Protein 5L19 (pdb70)

Sequence (150 aa):
GHPSPPPEKKELRKVAHLTGKSNSRSMPLEWEHELGLALLSGVKYKKGGLVINETGLYFVYSKVYFRGQSCNNLPLSHKVYMRNSKYPQDLVMMEGKMMSYCTTGQMWARSSYLGAVFNLTSADHLYVNVSELSLVNFEESQTFFGLYKL

Solvent-accessible surface area: 8357 Å² total; per-residue (Å²): 132,172,105,65,77,114,84,55,44,77,87,57,158,35,36,1,34,0,2,12,62,89,129,22,222,41,80,32,4,42,3,46,52,126,129,72,108,9,96,58,46,28,5,126,44,134,140,0,0,0,24,2,59,69,71,15,87,0,52,0,33,0,42,0,65,0,78,11,156,66,2,94,43,67,60,1,10,0,46,0,24,14,97,31,114,159,68,80,138,58,67,72,29,20,95,23,129,31,128,106,23,24,98,104,42,108,157,24,49,106,48,17,128,18,33,35,76,45,103,3,66,54,58,4,60,0,29,0,36,4,49,48,41,89,30,3,37,27,100,69,74,35,0,35,0,0,0,92,41,100

B-factor: mean 26.19, std 17.6, range [9.45, 107.74]

InterPro domains:
  IPR006052 Tumour necrosis factor domain [PF00229] (160-281)
  IPR006052 Tumour necrosis factor domain [PS50049] (145-281)
  IPR006052 Tumour necrosis factor domain [SM00207] (145-281)
  IPR006052 Tumour necrosis factor domain [cd00184] (146-279)
  IPR006053 Tumour necrosis factor [PR01234] (207-225)
  IPR006053 Tumour necrosis factor [PR01234] (239-262)
  IPR006053 Tumour necrosis factor [PR01234] (269-280)
  IPR008983 Tumour necrosis factor-like domain superfamily [G3DSA:2.60.120.40] (129-281)
  IPR008983 Tumour necrosis factor-like domain superfamily [SSF49842] (144-281)
  IPR021184 Tumour necrosis factor, conserved site [PS00251] (181-197)
  IPR028326 Tumor necrosis factor ligand superfamily member 6 [PR01681] (2-23)
  IPR028326 Tumor necrosis factor ligand superfamily member 6 [PR01681] (96-110)
  IPR028326 Tumor necrosis factor ligand superfamily member 6 [PR01681] (139-152)
  IPR028326 Tumor necrosis factor ligand superfamily member 6 [PR01681] (154-167)
  IPR028326 Tumor necrosis factor ligand superfamily member 6 [PR01681] (205-221)
  IPR028326 Tumor necrosis factor ligand superfamily member 6 [PR01681] (226-246)
  IPR028326 Tumor necrosis factor ligand superfamily member 6 [PR01681] (255-272)

Radius of gyration: 16.63 Å; Cα contacts (8 Å, |Δi|>4): 358; chains: 1; bounding box: 35×23×60 Å

Foldseek 3Di:
DDDDDVVRVVVFWAKWKWFFDLPDPDPVGATHADDDPTHGTQWDADPQKTFHAAWAKKKKKKKWKFWDAFDDFPKKKKWKWKDDPVPVVIDTDDMDIDGPHDPGGHTDMDMDMDIDMDGDHGGIIMTMGMDDSVRTDGDRVGTIIMMTHD

CATH classification: 2.60.120.40

Organism: Homo sapiens (NCBI:txid9606)

Secondary structure (DSSP, 8-state):
-PPPPHHHHHHS--EEEEEE-TT---SSPPEE-SSTT-EEESSEEETTEEE--S-EEEEEEEEEEEEESS-----EEEEEEEE-SS-TT-EEEEEEEE-S-S-TTS-EEEEEEEEEEEEE-TT-EEEEEES-GGGEE--TTTSEEEEEE-

GO terms:
  GO:0005125 cytokine activity (F, IDA)
  GO:0005576 extracellular region (C, IDA)
  GO:0043065 positive regulation of apoptotic process (P, IDA)
  GO:1903514 release of sequestered calcium ion into cytosol by endoplasmic reticulum (P, IDA)
  GO:0008625 extrinsic apoptotic signaling pathway via death domain receptors (P, IDA)
  GO:0005634 nucleus (C, IDA)
  GO:1905782 positive regulation of phosphatidylserine exposure on apoptotic cell surface (P, IDA)
  GO:0000122 negative regulation of transcription by RNA polymerase II (P, IDA)
  GO:0005102 signaling receptor binding (F, TAS)
  GO:0005886 plasma membrane (C, TAS)
  GO:0006915 apoptotic process (P, TAS)
  GO:0007165 signal transduction (P, TAS)
  GO:0007267 cell-cell signaling (P, TAS)
  GO:0005886 plasma membrane (C, IDA)
  GO:0005576 extracellular region (C, TAS)
  GO:0005515 protein binding (F, IPI)
  GO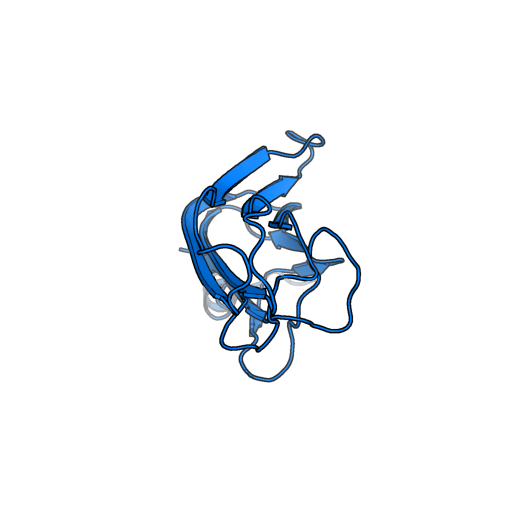:0016525 negative regulation of angiogenesis (P, IDA)
  GO:2000353 positive regulation of endothelial cell apoptotic process (P, IDA)
  GO:0097190 apoptotic signaling pathway (P, IDA)
  GO:0097527 necroptotic signaling pathway (P, IDA)

Nearest PDB structures (foldseek):
  5l19-assembly1_A  TM=1.007E+00  e=2.209E-28  Homo sapiens
  5l36-assembly1_A  TM=9.924E-01  e=7.325E-24  Homo sapiens
  4msv-assembly1_A  TM=9.914E-01  e=2.539E-23  Homo sapiens
  5mu8-assembly4_I  TM=9.026E-01  e=2.468E-11  Homo sapiens
  4mxv-assembly1_B  TM=8.791E-01  e=1.078E-11  Homo sapiens

Structure (mmCIF, N/CA/C/O backbone):
data_5L19
#
_entry.id   5L19
#
_cell.length_a   52.690
_cell.length_b   52.690
_cell.length_c   87.385
_cell.angle_alpha   90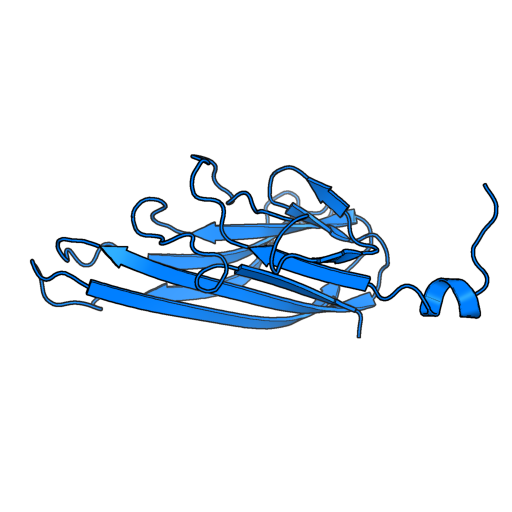.00
_cell.angle_beta   90.00
_cell.angle_gamma   120.00
#
_symmetry.space_group_name_H-M   'P 3 2 1'
#
loop_
_entity.id
_entity.type
_entity.pdbx_description
1 polymer 'Tumor necrosis factor ligand superfamily member 6'
2 non-polymer 'SULFATE ION'
3 non-polymer 'ZINC ION'
4 water water
#
loop_
_atom_site.group_PDB
_atom_site.id
_atom_site.type_symbol
_atom_site.label_atom_id
_atom_site.label_alt_id
_atom_site.label_comp_id
_atom_site.label_asym_id
_atom_site.label_entity_id
_atom_site.label_seq_id
_atom_site.pdbx_PDB_ins_code
_atom_site.Cartn_x
_atom_site.Cartn_y
_atom_site.Cartn_z
_atom_site.occupancy
_atom_site.B_iso_or_equiv
_atom_site.auth_seq_id
_atom_site.auth_comp_id
_atom_site.auth_asym_id
_atom_site.auth_atom_id
_atom_site.pdbx_PDB_model_num
ATOM 1 N N . GLY A 1 4 ? 1.909 5.101 -5.088 1.00 66.65 132 GLY A N 1
ATOM 2 C CA . GLY A 1 4 ? 2.634 5.197 -6.399 1.00 67.97 132 GLY A CA 1
ATOM 3 C C . GLY A 1 4 ? 2.802 6.629 -6.931 1.00 67.23 132 GLY A C 1
ATOM 4 O O . GLY A 1 4 ? 3.908 7.241 -6.842 1.00 62.64 132 GLY A O 1
ATOM 5 N N . HIS A 1 5 ? 1.711 7.180 -7.478 1.00 54.47 133 HIS A N 1
ATOM 6 C CA . HIS A 1 5 ? 1.830 8.437 -8.238 1.00 50.40 133 HIS A CA 1
ATOM 7 C C . HIS A 1 5 ? 2.031 9.670 -7.304 1.00 44.23 133 HIS A C 1
ATOM 8 O O . HIS A 1 5 ? 1.214 9.886 -6.405 1.00 43.03 133 HIS A O 1
ATOM 15 N N . PRO A 1 6 ? 3.122 10.465 -7.517 1.00 39.06 134 PRO A N 1
ATOM 16 C CA . PRO A 1 6 ? 3.277 11.734 -6.767 1.00 38.43 134 PRO A CA 1
ATOM 17 C C . PRO A 1 6 ? 2.104 12.734 -6.949 1.00 42.38 134 PRO A C 1
ATOM 18 O O . PRO A 1 6 ? 1.405 12.748 -8.003 1.00 42.97 134 PRO A O 1
ATOM 22 N N . SER A 1 7 ? 1.919 13.565 -5.919 1.00 47.73 135 SER A N 1
ATOM 23 C CA . SER A 1 7 ? 0.890 14.615 -5.893 1.00 52.87 135 SER A CA 1
ATOM 24 C C . SER A 1 7 ? 1.524 15.894 -6.465 1.00 56.03 135 SER A C 1
ATOM 25 O O . SER A 1 7 ? 2.607 16.333 -6.023 1.00 50.62 135 SER A O 1
ATOM 27 N N . PRO A 1 8 ? 0.873 16.481 -7.483 1.00 68.80 136 PRO A N 1
ATOM 28 C CA . PRO A 1 8 ? 1.321 17.759 -8.055 1.00 76.38 136 PRO A CA 1
ATOM 29 C C . PRO A 1 8 ? 1.252 18.803 -6.970 1.00 85.25 136 PRO A C 1
ATOM 30 O O . PRO A 1 8 ? 0.327 18.700 -6.162 1.00 91.94 136 PRO A O 1
ATOM 34 N N . PRO A 1 9 ? 2.191 19.788 -6.918 1.00 90.72 137 PRO A N 1
ATOM 35 C CA . PRO A 1 9 ? 2.096 20.775 -5.817 1.00 100.10 137 PRO A CA 1
ATOM 36 C C . PRO A 1 9 ? 0.771 21.534 -5.528 1.00 106.07 137 PRO A C 1
ATOM 37 O O . PRO A 1 9 ? 0.619 22.114 -4.394 1.00 99.12 137 PRO A O 1
ATOM 41 N N . PRO A 1 10 ? -0.124 21.642 -6.542 1.00 98.58 138 PRO A N 1
ATOM 42 C CA . PRO A 1 10 ? -1.489 22.105 -6.271 1.00 92.53 138 PRO A CA 1
ATOM 43 C C . PRO A 1 10 ? -2.259 21.162 -5.305 1.00 91.46 138 PRO A C 1
ATOM 44 O O . PRO A 1 10 ? -2.816 21.621 -4.294 1.00 87.43 138 PRO A O 1
ATOM 46 N N . GLU A 1 11 ? -2.265 19.863 -5.634 1.00 90.24 139 GLU A N 1
ATOM 47 C CA . GLU A 1 11 ? -2.914 18.806 -4.833 1.00 80.12 139 GLU A CA 1
ATOM 48 C C . GLU A 1 11 ? -2.160 18.460 -3.537 1.00 83.10 139 GLU A C 1
ATOM 49 O O . GLU A 1 11 ? -2.775 17.957 -2.568 1.00 73.03 139 GLU A O 1
ATOM 51 N N . LYS A 1 12 ? -0.839 18.685 -3.522 1.00 91.13 140 LYS A N 1
ATOM 52 C CA . LYS A 1 12 ? -0.035 18.534 -2.291 1.00 98.16 140 LYS A CA 1
ATOM 53 C C . LYS A 1 12 ? -0.473 19.603 -1.277 1.00 104.81 140 LYS A C 1
ATOM 54 O O . LYS A 1 12 ? -0.656 19.319 -0.075 1.00 105.86 140 LYS A O 1
ATOM 56 N N . LYS A 1 13 ? -0.646 20.825 -1.805 1.00 104.63 141 LYS A N 1
ATOM 57 C CA . LYS A 1 13 ? -1.008 22.027 -1.033 1.00 94.72 141 LYS A CA 1
ATOM 58 C C . LYS A 1 13 ? -2.510 22.210 -0.678 1.00 93.67 141 LYS A C 1
ATOM 59 O O . LYS A 1 13 ? -2.836 23.090 0.119 1.00 88.26 141 LYS A O 1
ATOM 61 N N . GLU A 1 14 ? -3.417 21.416 -1.257 1.00 95.25 142 GLU A N 1
ATOM 62 C CA . GLU A 1 14 ? -4.836 21.439 -0.841 1.00 93.04 142 GLU A CA 1
ATOM 63 C C . GLU A 1 14 ? -4.972 20.797 0.529 1.00 92.48 142 GLU A C 1
ATOM 64 O O . GLU A 1 14 ? -5.631 21.346 1.415 1.00 97.67 142 GLU A O 1
ATOM 66 N N . LEU A 1 15 ? -4.363 19.615 0.666 1.00 89.69 143 LEU A N 1
ATOM 67 C CA . LEU A 1 15 ? -4.258 18.895 1.946 1.00 87.71 143 LEU A CA 1
ATOM 68 C C . LEU A 1 15 ? -3.269 19.632 2.874 1.00 81.71 143 LEU A C 1
ATOM 69 O O . LEU A 1 15 ? -2.047 19.624 2.627 1.00 74.04 143 LEU A O 1
ATOM 71 N N . ARG A 1 16 ? -3.816 20.275 3.917 1.00 70.14 144 ARG A N 1
ATOM 72 C CA . ARG A 1 16 ? -3.042 21.069 4.874 1.00 56.35 144 ARG A CA 1
ATOM 73 C C . ARG A 1 16 ? -2.452 20.120 5.953 1.00 42.14 144 ARG A C 1
ATOM 74 O O . ARG A 1 16 ? -2.991 19.049 6.263 1.00 44.81 144 ARG A O 1
ATOM 82 N N . LYS A 1 17 ? -1.282 20.454 6.448 1.00 30.89 145 LYS A N 1
ATOM 83 C CA . LYS A 1 17 ? -0.552 19.572 7.390 1.00 28.48 145 LYS A CA 1
ATOM 84 C C . LYS A 1 17 ? -0.881 20.148 8.767 1.00 22.64 145 LYS A C 1
ATOM 85 O O . LYS A 1 17 ? -0.443 21.275 9.078 1.00 19.71 145 LYS A O 1
ATOM 91 N N . VAL A 1 18 ? -1.614 19.377 9.562 1.00 18.41 146 VAL A N 1
ATOM 92 C CA . VAL A 1 18 ? -2.204 19.837 10.811 1.00 17.09 146 VAL A CA 1
ATOM 93 C C . VAL A 1 18 ? -2.461 18.680 11.751 1.00 16.22 146 VAL A C 1
ATOM 94 O O . VAL A 1 18 ? -2.746 17.522 11.326 1.00 14.87 146 VAL A O 1
ATOM 98 N N . ALA A 1 19 ? -2.304 18.976 13.035 1.00 14.57 147 ALA A N 1
ATOM 99 C CA . ALA A 1 19 ? -2.637 18.064 14.112 1.00 15.48 147 ALA A CA 1
ATOM 100 C C . ALA A 1 19 ? -3.164 18.857 15.284 1.00 15.82 147 ALA A C 1
ATOM 101 O O . ALA A 1 19 ? -2.687 19.972 15.607 1.00 16.04 147 ALA A O 1
ATOM 103 N N . HIS A 1 20 ? -4.227 18.313 15.859 1.00 16.07 148 HIS A N 1
ATOM 104 C CA . HIS A 1 20 ? -4.794 18.769 17.123 1.00 15.43 148 HIS A CA 1
ATOM 105 C C . HIS A 1 20 ? -5.273 17.494 17.914 1.00 17.06 148 HIS A C 1
ATOM 106 O O . HIS A 1 20 ? -6.282 16.867 17.556 1.00 17.08 148 HIS A O 1
ATOM 113 N N . LEU A 1 21 ? -4.510 17.134 18.954 1.00 16.14 149 LEU A N 1
ATOM 114 C CA . LEU A 1 21 ? -4.669 15.902 19.666 1.00 16.31 149 LEU A CA 1
ATOM 115 C C . LEU A 1 21 ? -5.192 16.312 20.990 1.00 14.87 149 LEU A C 1
ATOM 116 O O . LEU A 1 21 ? -4.792 17.325 21.486 1.00 13.57 149 LEU A O 1
ATOM 121 N N . THR A 1 22 ? -6.132 15.531 21.517 1.00 15.98 150 THR A N 1
ATOM 122 C CA . THR A 1 22 ? -6.891 15.897 22.745 1.00 17.37 150 THR A CA 1
ATOM 123 C C . THR A 1 22 ? -6.757 14.838 23.784 1.00 17.17 150 THR A C 1
ATOM 124 O O . THR A 1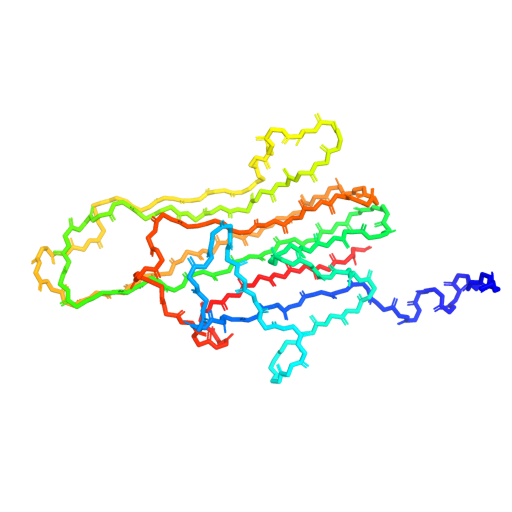 22 ? -6.451 13.672 23.480 1.00 14.65 150 THR A O 1
ATOM 128 N N . GLY A 1 23 ? -6.961 15.272 25.003 1.00 17.35 151 GLY A N 1
ATOM 129 C CA . GLY A 1 23 ? -6.598 14.511 26.144 1.00 21.18 151 GLY A CA 1
ATOM 130 C C . GLY A 1 23 ? -7.279 13.144 26.150 1.00 25.12 151 GLY A C 1
ATOM 131 O O . GLY A 1 23 ? -8.448 13.029 25.840 1.00 23.20 151 GLY A O 1
ATOM 132 N N . LYS A 1 24 ? -6.533 12.144 26.587 1.00 28.67 152 LYS A N 1
ATOM 133 C CA . LYS A 1 24 ? -6.941 10.757 26.638 1.00 32.61 152 LYS A CA 1
ATOM 134 C C . LYS A 1 24 ? -6.713 10.233 28.060 1.00 33.67 152 LYS A C 1
ATOM 135 O O . LYS A 1 24 ? -5.583 9.963 28.463 1.00 30.74 152 LYS A O 1
ATOM 141 N N . SER A 1 25 ? -7.811 10.047 28.771 1.00 33.56 153 SE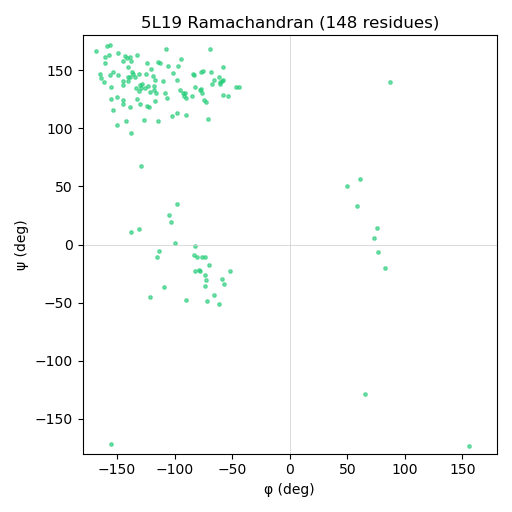R A N 1
ATOM 142 C CA . SER A 1 25 ? -7.788 9.731 30.209 1.00 43.41 153 SER A CA 1
ATOM 143 C C . SER A 1 25 ? -7.483 8.302 30.522 1.00 44.83 153 SER A C 1
ATOM 144 O O . SER A 1 25 ? -7.077 8.015 31.627 1.00 53.40 153 SER A O 1
ATOM 147 N N . ASN A 1 26 ? -7.705 7.406 29.571 1.00 49.28 154 ASN A N 1
ATOM 148 C CA . ASN A 1 26 ? -7.622 5.952 29.845 1.00 52.53 154 ASN A CA 1
ATOM 149 C C . ASN A 1 26 ? -6.256 5.362 29.432 1.00 52.26 154 ASN A C 1
ATOM 150 O O . ASN A 1 26 ? -6.180 4.212 28.962 1.00 49.04 154 ASN A O 1
ATOM 155 N N . SER A 1 27 ? -5.201 6.170 29.607 1.00 47.64 155 SER A N 1
ATOM 156 C CA . SER A 1 27 ? -3.829 5.766 29.353 1.00 48.48 155 SER A CA 1
ATOM 157 C C . SER A 1 27 ? -2.920 6.104 30.542 1.00 48.04 155 SER A C 1
ATOM 158 O O . SER A 1 27 ? -2.978 7.204 31.115 1.00 48.76 155 SER A O 1
ATOM 161 N N . ARG A 1 28 ? -2.061 5.140 30.843 1.00 45.43 156 ARG A N 1
ATOM 162 C CA . ARG A 1 28 ? -1.107 5.179 31.925 1.00 48.85 156 ARG A CA 1
ATOM 163 C C . ARG A 1 28 ? 0.287 5.552 31.398 1.00 40.83 156 ARG A C 1
ATOM 164 O O . ARG A 1 28 ? 1.259 5.594 32.150 1.00 38.19 156 ARG A O 1
ATOM 172 N N . SER A 1 29 ? 0.358 5.797 30.097 1.00 35.71 157 SER A N 1
ATOM 173 C CA . SER A 1 29 ? 1.600 6.019 29.386 1.00 35.35 157 SER A CA 1
ATOM 174 C C . SER A 1 29 ? 2.279 7.389 29.577 1.00 30.16 157 SER A C 1
ATOM 175 O O . SER A 1 29 ? 1.628 8.402 29.759 1.00 26.41 157 SER A O 1
ATOM 178 N N . MET A 1 30 ? 3.602 7.359 29.486 1.00 24.62 158 MET A N 1
ATOM 179 C CA . MET A 1 30 ? 4.445 8.500 29.439 1.00 24.12 158 MET A CA 1
ATOM 180 C C . MET A 1 30 ? 5.520 8.183 28.381 1.00 23.84 158 MET A C 1
ATOM 181 O O . MET A 1 30 ? 6.218 7.217 28.573 1.00 23.03 158 MET A O 1
ATOM 186 N N . PRO A 1 31 ? 5.639 8.935 27.269 1.00 20.62 159 PRO A N 1
ATOM 187 C CA . PRO A 1 31 ? 4.854 10.120 27.138 1.00 21.80 159 PRO A CA 1
ATOM 188 C C . PRO A 1 31 ? 3.371 9.856 26.965 1.00 24.51 159 PRO A C 1
ATOM 189 O O . PRO A 1 31 ? 2.904 8.701 26.759 1.00 24.05 159 PRO A O 1
ATOM 193 N N . LEU A 1 32 ? 2.635 10.954 27.097 1.00 21.10 160 LEU A N 1
ATOM 194 C CA . LEU A 1 32 ? 1.199 10.924 26.989 1.00 21.18 160 LEU A CA 1
ATOM 195 C C . LEU A 1 32 ? 0.722 10.374 25.620 1.00 22.78 160 LEU A C 1
ATOM 196 O O . LEU A 1 32 ? 1.300 10.680 24.544 1.00 18.90 160 LEU A O 1
ATOM 201 N N . GLU A 1 33 ? -0.348 9.585 25.682 1.00 22.41 161 GLU A N 1
ATOM 202 C CA . GLU A 1 33 ? -1.126 9.256 24.509 1.00 25.47 161 GLU A CA 1
ATOM 203 C C . GLU A 1 33 ? -2.333 10.207 24.329 1.00 22.30 161 GLU A C 1
ATOM 204 O O . GLU A 1 33 ? -2.787 10.819 25.265 1.00 20.71 161 GLU A O 1
ATOM 210 N N . TRP A 1 34 ? -2.841 10.262 23.107 1.00 18.57 162 TRP A N 1
ATOM 211 C CA . TRP A 1 34 ? -3.775 11.270 22.670 1.00 17.19 162 TRP A CA 1
ATOM 212 C C . TRP A 1 34 ? -4.849 10.677 21.782 1.00 17.16 162 TRP A C 1
ATOM 213 O O . TRP A 1 34 ? -4.602 9.694 21.081 1.00 16.20 162 TRP A O 1
ATOM 224 N N . GLU A 1 35 ? -6.012 11.338 21.807 1.00 16.86 163 GLU A N 1
ATOM 225 C CA . GLU A 1 35 ? -7.077 11.171 20.855 1.00 17.91 163 GLU A CA 1
ATOM 226 C C . GLU A 1 35 ? -6.731 11.912 19.605 1.00 17.68 163 GLU A C 1
ATOM 227 O O . GLU A 1 35 ? -6.414 13.085 19.645 1.00 16.51 163 GLU A O 1
ATOM 233 N N . HIS A 1 36 ? -6.900 11.270 18.476 1.00 18.23 164 HIS A N 1
ATOM 234 C CA . HIS A 1 36 ? -6.541 11.892 17.209 1.00 19.68 164 HIS A CA 1
ATOM 235 C C . HIS A 1 36 ? -7.512 11.679 16.084 1.00 20.13 164 HIS A C 1
ATOM 236 O O . HIS A 1 36 ? -7.186 12.026 14.941 1.00 21.81 164 HIS A O 1
ATOM 243 N N . GLU A 1 37 ? -8.705 11.150 16.379 1.00 19.44 165 GLU A N 1
ATOM 244 C CA . GLU A 1 37 ? -9.712 10.960 15.351 1.00 20.58 165 GLU A CA 1
ATOM 245 C C . GLU A 1 37 ? -11.028 11.671 15.594 1.00 19.92 165 GLU A C 1
ATOM 246 O O . GLU A 1 37 ? -11.598 12.133 14.654 1.00 23.77 165 GLU A O 1
ATOM 252 N N . LEU A 1 38 ? -11.570 11.621 16.787 1.00 17.50 166 LEU A N 1
ATOM 253 C CA . LEU A 1 38 ? -12.967 12.042 17.018 1.00 17.96 166 LEU A CA 1
ATOM 254 C C . LEU A 1 38 ? -13.067 13.364 17.768 1.00 18.78 166 LEU A C 1
ATOM 255 O O . LEU A 1 38 ? -12.092 13.843 18.303 1.00 17.68 166 LEU A O 1
ATOM 260 N N . GLY A 1 39 ? -14.271 13.938 17.810 1.00 17.68 167 GLY A N 1
ATOM 261 C CA . GLY A 1 39 ? -14.523 1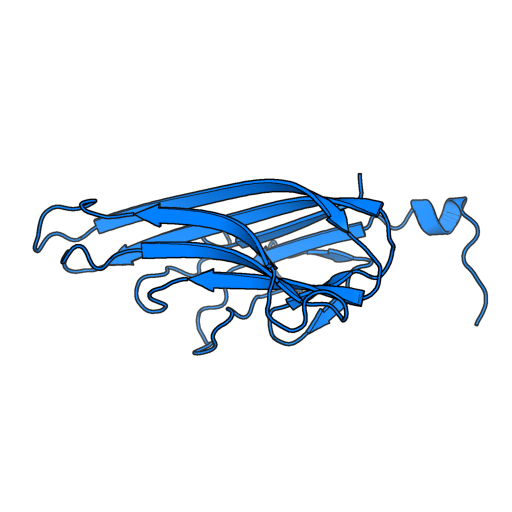5.173 18.551 1.00 17.35 167 GLY A CA 1
ATOM 262 C C . GLY A 1 39 ? -13.779 16.338 17.956 1.00 16.66 167 GLY A C 1
ATOM 263 O O . GLY A 1 39 ? -13.769 16.573 16.749 1.00 18.57 167 GLY A O 1
ATOM 264 N N . LEU A 1 40 ? -13.073 17.031 18.803 1.00 16.40 168 LEU A N 1
ATOM 265 C CA . LEU A 1 40 ? -12.293 18.201 18.349 1.00 16.60 168 LEU A CA 1
ATOM 266 C C . LEU A 1 40 ? -10.935 17.871 17.745 1.00 16.12 168 LEU A C 1
ATOM 267 O O . LEU A 1 40 ? -10.237 18.776 17.320 1.00 16.00 16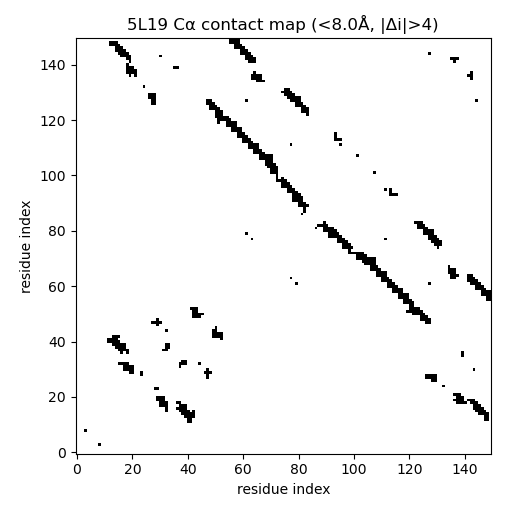8 LEU A O 1
ATOM 272 N N . ALA A 1 41 ? -10.546 16.591 17.703 1.00 15.40 169 ALA A N 1
ATOM 273 C CA . ALA A 1 41 ? -9.245 16.226 17.225 1.00 17.38 169 ALA A CA 1
ATOM 274 C C . ALA A 1 41 ? -9.158 16.276 15.713 1.00 17.49 169 ALA A C 1
ATOM 275 O O . ALA A 1 41 ? -10.153 16.073 15.040 1.00 17.98 169 ALA A O 1
ATOM 277 N N . LEU A 1 42 ? -7.971 16.594 15.220 1.00 17.56 170 LEU A N 1
ATOM 278 C CA . LEU A 1 42 ? -7.640 16.598 13.792 1.00 18.29 170 LEU A CA 1
ATOM 279 C C . LEU A 1 42 ? -6.290 15.944 13.565 1.00 17.95 170 LEU A C 1
ATOM 280 O O . LEU A 1 42 ? -5.377 16.084 14.396 1.00 15.75 170 LEU A O 1
ATOM 285 N N . LEU A 1 43 ? -6.146 15.268 12.412 1.00 17.54 171 LEU A N 1
ATOM 286 C CA . LEU A 1 43 ? -4.863 14.785 11.981 1.00 17.80 171 LEU A CA 1
ATOM 287 C C . LEU A 1 43 ? -4.878 14.681 10.482 1.00 19.33 171 LEU A C 1
ATOM 288 O O . LEU A 1 43 ? -5.648 13.919 9.902 1.00 19.14 171 LEU A O 1
ATOM 293 N N . SER A 1 44 ? -4.046 15.467 9.834 1.00 20.31 172 SER A N 1
ATOM 294 C CA . SER A 1 44 ? -3.915 15.395 8.401 1.00 19.80 172 SER A CA 1
ATOM 295 C C . SER A 1 44 ? -2.468 15.668 7.986 1.00 19.60 172 SER A C 1
ATOM 296 O O . SER A 1 44 ? -1.909 16.703 8.303 1.00 19.63 172 SER A O 1
ATOM 299 N N . GLY A 1 45 ? -1.875 14.742 7.247 1.00 18.59 173 GLY A N 1
ATOM 300 C CA . GLY A 1 45 ? -0.555 14.944 6.630 1.00 20.75 173 GLY A CA 1
ATOM 301 C C . GLY A 1 45 ? 0.568 14.840 7.656 1.00 19.91 173 GLY A C 1
ATOM 302 O O . GLY A 1 45 ? 1.677 15.280 7.412 1.00 23.02 173 GLY A O 1
ATOM 303 N N . VAL A 1 46 ? 0.250 14.311 8.825 1.00 18.91 174 VAL A N 1
ATOM 304 C CA . VAL A 1 46 ? 1.209 14.069 9.895 1.00 19.38 174 VAL A CA 1
ATOM 305 C C . VAL A 1 46 ? 0.774 12.720 10.465 1.00 19.13 174 VAL A C 1
ATOM 306 O O . VAL A 1 46 ? -0.419 12.467 10.506 1.00 18.80 174 VAL A O 1
ATOM 310 N N . LYS A 1 47 ? 1.715 11.889 10.880 1.00 19.81 175 LYS A N 1
ATOM 311 C CA . LYS A 1 47 ? 1.408 10.565 11.395 1.00 22.87 175 LYS A CA 1
ATOM 312 C C . LYS A 1 47 ? 1.381 10.629 12.902 1.00 19.49 175 LYS A C 1
ATOM 313 O O . LYS A 1 47 ? 1.983 11.498 13.501 1.00 19.05 175 LYS A O 1
ATOM 319 N N . TYR A 1 48 ? 0.635 9.752 13.513 1.00 18.96 176 TYR A N 1
ATOM 320 C CA . TYR A 1 48 ? 0.525 9.625 14.986 1.00 19.97 176 TYR A CA 1
ATOM 321 C C . TYR A 1 48 ? 0.946 8.186 15.358 1.00 23.51 176 TYR A C 1
ATOM 322 O O . TYR A 1 48 ? 0.480 7.230 14.726 1.00 23.40 176 TYR A O 1
ATOM 331 N N . LYS A 1 49 ? 1.819 8.021 16.345 1.00 22.25 177 LYS A N 1
ATOM 332 C CA . LYS A 1 49 ? 2.162 6.686 16.777 1.00 23.02 177 LYS A CA 1
ATOM 333 C C . LYS A 1 49 ? 2.618 6.767 18.184 1.00 20.90 177 LYS A C 1
ATOM 334 O O . LYS A 1 49 ? 3.493 7.536 18.479 1.00 17.11 177 LYS A O 1
ATOM 340 N N . LYS A 1 50 ? 1.989 5.986 19.066 1.00 23.53 178 LYS A N 1
ATOM 341 C CA . LYS A 1 50 ? 2.391 5.837 20.455 1.00 25.83 178 LYS A CA 1
ATOM 342 C C . LYS A 1 50 ? 2.630 7.134 21.203 1.00 22.97 178 LYS A C 1
ATOM 343 O O . LYS A 1 50 ? 3.644 7.316 21.835 1.00 25.66 178 LYS A O 1
ATOM 349 N N . GLY A 1 51 ? 1.663 8.022 21.108 1.00 22.61 179 GLY A N 1
ATOM 350 C CA . GLY A 1 51 ? 1.748 9.389 21.608 1.00 20.48 179 GLY A CA 1
ATOM 351 C C . GLY A 1 51 ? 2.538 10.428 20.831 1.00 19.81 179 GLY A C 1
ATOM 352 O O . GLY A 1 51 ? 2.484 11.634 21.141 1.00 21.55 179 GLY A O 1
ATOM 353 N N . GLY A 1 52 ? 3.237 10.033 19.789 1.00 17.19 180 GLY A N 1
ATOM 354 C CA . GLY A 1 52 ? 4.083 10.947 19.085 1.00 16.36 180 GLY A CA 1
ATOM 355 C C . GLY A 1 52 ? 3.462 11.431 17.814 1.00 18.45 180 GLY A C 1
ATOM 356 O O . GLY A 1 52 ? 2.721 10.670 17.155 1.00 18.88 180 GLY A O 1
ATOM 357 N N . LEU A 1 53 ? 3.765 12.688 17.435 1.00 16.44 181 LEU A N 1
ATOM 358 C CA . LEU A 1 53 ? 3.416 13.179 16.126 1.00 15.33 181 LEU A CA 1
ATOM 359 C C . LEU A 1 53 ? 4.632 12.970 15.294 1.00 15.49 181 LEU A C 1
ATOM 360 O O . LEU A 1 53 ? 5.746 13.352 15.687 1.00 16.41 181 LEU A O 1
ATOM 365 N N . VAL A 1 54 ? 4.463 12.425 14.105 1.00 15.92 182 VAL A N 1
ATOM 366 C CA . VAL A 1 54 ? 5.623 12.046 13.354 1.00 16.47 182 VAL A CA 1
ATOM 367 C C . VAL A 1 54 ? 5.543 12.792 12.053 1.00 15.99 182 VAL A C 1
ATOM 368 O O . VAL A 1 54 ? 4.599 12.616 11.293 1.00 15.28 182 VAL A O 1
ATOM 372 N N . ILE A 1 55 ? 6.539 13.641 11.821 1.00 17.19 183 ILE A N 1
ATOM 373 C CA . ILE A 1 55 ? 6.536 14.627 10.763 1.00 17.08 183 ILE A CA 1
ATOM 374 C C . ILE A 1 55 ? 6.838 13.899 9.485 1.00 20.37 183 ILE A C 1
ATOM 375 O O . ILE A 1 55 ? 7.778 13.102 9.447 1.00 17.89 183 ILE A O 1
ATOM 380 N N . ASN A 1 56 ? 6.078 14.164 8.431 1.00 23.55 184 ASN A N 1
ATOM 381 C CA . ASN A 1 56 ? 6.490 13.628 7.145 1.00 30.36 184 ASN A CA 1
ATOM 382 C C . ASN A 1 56 ? 6.910 14.625 6.087 1.00 27.39 184 ASN A C 1
ATOM 383 O O . ASN A 1 56 ? 7.447 14.183 5.121 1.00 28.71 184 ASN A O 1
ATOM 388 N N . GLU A 1 57 ? 6.793 15.928 6.302 1.00 23.96 185 GLU A N 1
ATOM 389 C CA . GLU A 1 57 ? 7.293 16.898 5.343 1.00 24.24 185 GLU A CA 1
ATOM 390 C C . GLU A 1 57 ? 8.128 17.888 6.074 1.00 22.38 185 GLU A C 1
ATOM 391 O O . GLU A 1 57 ? 7.634 18.529 7.017 1.00 23.17 185 GLU A O 1
ATOM 397 N N . THR A 1 58 ? 9.380 17.994 5.679 1.00 19.67 186 THR A N 1
ATOM 398 C CA . THR A 1 58 ? 10.288 18.923 6.260 1.00 20.84 186 THR A CA 1
ATOM 399 C C . THR A 1 58 ? 9.798 20.347 6.077 1.00 21.87 186 THR A C 1
ATOM 400 O O . THR A 1 58 ? 9.248 20.688 5.028 1.00 24.09 186 THR A O 1
ATOM 404 N N . GLY A 1 59 ? 9.954 21.183 7.102 1.00 21.15 187 GLY A N 1
ATOM 405 C CA . GLY A 1 59 ? 9.580 22.623 6.999 1.00 18.32 187 GLY A CA 1
ATOM 406 C C . GLY A 1 59 ? 9.264 23.246 8.349 1.00 16.98 187 GLY A C 1
ATOM 407 O O . GLY A 1 59 ? 9.464 22.635 9.375 1.00 14.90 187 GLY A O 1
ATOM 408 N N . LEU A 1 60 ? 8.791 24.467 8.300 1.00 14.92 188 LEU A N 1
ATOM 409 C CA . LEU A 1 60 ? 8.447 25.192 9.451 1.00 16.66 188 LEU A CA 1
ATOM 410 C C . LEU A 1 60 ? 7.058 24.809 9.914 1.00 15.68 188 LEU A C 1
ATOM 411 O O . LEU A 1 60 ? 6.164 24.694 9.080 1.00 17.25 188 LEU A O 1
ATOM 416 N N . TYR A 1 61 ? 6.921 24.611 11.221 1.00 13.09 189 TYR A N 1
ATOM 417 C CA . TYR A 1 61 ? 5.678 24.291 11.890 1.00 13.77 189 TYR A CA 1
ATOM 418 C C . TYR A 1 61 ? 5.556 25.052 13.201 1.00 14.39 189 TYR A C 1
ATOM 419 O O . TYR A 1 61 ? 6.530 25.208 13.938 1.00 15.76 189 TYR A O 1
ATOM 428 N N . PHE A 1 62 ? 4.332 25.449 13.520 1.00 12.93 190 PHE A N 1
ATOM 429 C CA . PHE A 1 62 ? 3.980 25.934 14.844 1.00 13.02 190 PHE A CA 1
ATOM 430 C C . PHE A 1 62 ? 3.482 24.769 15.688 1.00 12.83 190 PHE A C 1
ATOM 431 O O . PHE A 1 62 ? 2.644 24.035 15.265 1.00 11.43 190 PHE A O 1
ATOM 439 N N . VAL A 1 63 ? 4.064 24.599 16.875 1.00 12.13 191 VAL A N 1
ATOM 440 C CA . VAL A 1 63 ? 3.788 23.493 17.720 1.00 13.05 191 VAL A CA 1
ATOM 441 C C . VAL A 1 63 ? 3.310 24.026 19.044 1.00 12.20 191 VAL A C 1
ATOM 442 O O . VAL A 1 63 ? 3.906 24.919 19.594 1.00 10.92 191 VAL A O 1
ATOM 446 N N . TYR A 1 64 ? 2.266 23.417 19.564 1.00 11.34 192 TYR A N 1
ATOM 447 C CA . TYR A 1 64 ? 1.703 23.838 20.805 1.00 12.08 192 TYR A CA 1
ATOM 448 C C . TYR A 1 64 ? 1.159 22.684 21.638 1.00 12.22 192 TYR A C 1
ATOM 449 O O . TYR A 1 64 ? 0.860 21.600 21.117 1.00 11.57 192 TYR A O 1
ATOM 458 N N . SER A 1 65 ? 1.060 22.959 22.941 1.00 12.01 193 SER A N 1
ATOM 459 C CA . SER A 1 65 ? 0.481 22.039 23.896 1.00 12.19 193 SER A CA 1
ATOM 460 C C . SER A 1 65 ? -0.029 22.816 25.096 1.00 11.55 193 SER A C 1
ATOM 461 O O . SER A 1 65 ? 0.628 23.769 25.548 1.00 9.45 193 SER A O 1
ATOM 464 N N . LYS A 1 66 ? -1.237 22.464 25.550 1.00 11.90 194 LYS A N 1
ATOM 465 C CA . LYS A 1 66 ? -1.766 22.884 26.841 1.00 11.90 194 LYS A CA 1
ATOM 466 C C . LYS A 1 66 ? -2.014 21.720 27.763 1.00 12.57 194 LYS A C 1
ATOM 467 O O . LYS A 1 66 ? -2.528 20.703 27.308 1.00 12.20 194 LYS A O 1
ATOM 473 N N . VAL A 1 67 ? -1.725 21.884 29.071 1.00 13.25 195 VAL A N 1
ATOM 474 C CA . VAL A 1 67 ? -1.996 20.822 30.061 1.00 14.39 195 VAL A CA 1
ATOM 475 C C . VAL A 1 67 ? -2.729 21.480 31.193 1.00 13.92 195 VAL A C 1
ATOM 476 O O . VAL A 1 67 ? -2.330 22.554 31.609 1.00 15.04 195 VAL A O 1
ATOM 480 N N . TYR A 1 68 ? -3.827 20.866 31.616 1.00 13.65 196 TYR A N 1
ATOM 481 C CA . TYR A 1 68 ? -4.662 21.324 32.727 1.00 15.27 196 TYR A CA 1
ATOM 482 C C . TYR A 1 68 ? -4.301 20.412 33.917 1.00 16.16 196 TYR A C 1
ATOM 483 O O . TYR A 1 68 ? -4.647 19.233 33.918 1.00 18.24 196 TYR A O 1
ATOM 492 N N . PHE A 1 69 ? -3.646 20.958 34.905 1.00 15.76 197 PHE A N 1
ATOM 493 C CA . PHE A 1 69 ? -3.290 20.249 36.104 1.00 15.86 197 PHE A CA 1
ATOM 494 C C . PHE A 1 69 ? -4.325 20.580 37.146 1.00 16.04 197 PHE A C 1
ATOM 495 O O . PHE A 1 69 ? -4.821 21.711 37.211 1.00 14.67 197 PHE A O 1
ATOM 503 N N . ARG A 1 70 ? -4.685 19.585 37.949 1.00 18.49 198 ARG A N 1
ATOM 504 C CA . ARG A 1 70 ? -5.587 19.803 39.077 1.00 18.00 198 ARG A CA 1
ATOM 505 C C . ARG A 1 70 ? -5.424 18.652 40.062 1.00 18.73 198 ARG A C 1
ATOM 506 O O . ARG A 1 70 ? -5.065 17.509 39.686 1.00 18.48 198 ARG A O 1
ATOM 514 N N . GLY A 1 71 ? -5.775 18.938 41.313 1.00 19.90 199 GLY A N 1
ATOM 515 C CA . GLY A 1 71 ? -5.768 17.901 42.339 1.00 21.26 199 GLY A CA 1
ATOM 516 C C . GLY A 1 71 ? -6.697 18.219 43.527 1.00 22.64 199 GLY A C 1
ATOM 517 O O . GLY A 1 71 ? -7.123 19.366 43.703 1.00 21.28 199 GLY A O 1
ATOM 518 N N . GLN A 1 72 ? -7.000 17.190 44.302 1.00 20.93 200 GLN A N 1
ATOM 519 C CA . GLN A 1 72 ? -7.937 17.288 45.444 1.00 24.31 200 GLN A CA 1
ATOM 520 C C . GLN A 1 72 ? -7.292 17.823 46.705 1.00 23.34 200 GLN A C 1
ATOM 521 O O . GLN A 1 72 ? -8.000 18.330 47.540 1.00 25.65 200 GLN A O 1
ATOM 527 N N . SER A 1 73 ? -5.973 17.712 46.853 1.00 21.91 201 SER A N 1
ATOM 528 C CA . SER A 1 73 ? -5.309 18.238 48.005 1.00 24.85 201 SER A CA 1
ATOM 529 C C . SER A 1 73 ? -3.898 18.681 47.736 1.00 24.12 201 SER A C 1
ATOM 530 O O . SER A 1 73 ? -2.986 17.873 47.678 1.00 26.55 201 SER A O 1
ATOM 533 N N . CYS A 1 74 ? -3.713 19.989 47.619 1.00 22.66 202 CYS A N 1
ATOM 534 C CA . CYS A 1 74 ? -2.439 20.544 47.247 1.00 22.03 202 CYS A CA 1
ATOM 535 C C . CYS A 1 74 ? -1.321 20.083 48.105 1.00 23.93 202 CYS A C 1
ATOM 536 O O . CYS A 1 74 ? -1.399 20.158 49.329 1.00 25.28 202 CYS A O 1
ATOM 539 N N . ASN A 1 75 ? -0.264 19.588 47.484 1.00 27.73 203 ASN A N 1
ATOM 540 C CA . ASN A 1 75 ? 1.037 19.408 48.159 1.00 26.26 203 ASN A CA 1
ATOM 541 C C . ASN A 1 75 ? 2.233 19.955 47.422 1.00 25.13 203 ASN A C 1
ATOM 542 O O . ASN A 1 75 ? 3.404 19.596 47.712 1.00 22.23 203 ASN A O 1
ATOM 547 N N . ASN A 1 76 ? 1.959 20.763 46.405 1.00 22.55 204 ASN A N 1
ATOM 548 C CA . ASN A 1 76 ? 3.008 21.449 45.700 1.00 24.18 204 ASN A CA 1
ATOM 549 C C . ASN A 1 76 ? 4.024 20.512 45.111 1.00 22.73 204 ASN A C 1
ATOM 550 O O . ASN A 1 76 ? 5.195 20.818 45.006 1.00 23.76 204 ASN A O 1
ATOM 555 N N . LEU A 1 77 ? 3.558 19.350 44.711 1.00 23.41 205 LEU A N 1
ATOM 556 C CA . LEU A 1 77 ? 4.356 18.448 43.905 1.00 26.29 205 LEU A CA 1
ATOM 557 C C . LEU A 1 77 ? 4.759 19.223 42.597 1.00 23.85 205 LEU A C 1
ATOM 558 O O . LEU A 1 77 ? 3.899 19.814 41.985 1.00 21.32 205 LEU A O 1
ATOM 563 N N . PRO A 1 78 ? 6.046 19.255 42.227 1.00 23.59 206 PRO A N 1
ATOM 564 C CA . PRO A 1 78 ? 6.427 20.129 41.110 1.00 23.47 206 PRO A CA 1
ATOM 565 C C . PRO A 1 78 ? 5.839 19.619 39.829 1.00 24.02 206 PRO A C 1
ATOM 566 O O . PRO A 1 78 ? 5.816 18.439 39.639 1.00 23.09 206 PRO A O 1
ATOM 570 N N . LEU A 1 79 ? 5.326 20.521 39.001 1.00 22.34 207 LEU A N 1
ATOM 571 C CA . LEU A 1 79 ? 4.574 20.171 37.800 1.00 22.12 207 LEU A CA 1
ATOM 572 C C . LEU A 1 79 ? 5.341 20.623 36.583 1.00 22.87 207 LEU A C 1
ATOM 573 O O . LEU A 1 79 ? 5.370 21.811 36.306 1.00 23.41 207 LEU A O 1
ATOM 578 N N . SER A 1 80 ? 5.943 19.698 35.850 1.00 20.60 208 SER A N 1
ATOM 579 C CA . SER A 1 80 ? 6.590 20.045 34.609 1.00 22.05 208 SER A CA 1
ATOM 580 C C . SER A 1 80 ? 5.798 19.597 33.409 1.00 18.83 208 SER A C 1
ATOM 581 O O . SER A 1 80 ? 5.010 18.653 33.455 1.00 17.79 208 SER A O 1
ATOM 584 N N . HIS A 1 81 ? 6.006 20.316 32.328 1.00 16.00 209 HIS A N 1
ATOM 585 C CA . HIS A 1 81 ? 5.254 20.055 31.113 1.00 15.62 209 HIS A CA 1
ATOM 586 C C . HIS A 1 81 ? 6.258 20.332 30.008 1.00 14.85 209 HIS A C 1
ATOM 587 O O . HIS A 1 81 ? 6.851 21.452 29.948 1.00 13.82 209 HIS A O 1
ATOM 594 N N . LYS A 1 82 ? 6.515 19.331 29.185 1.00 14.66 210 LYS A N 1
ATOM 595 C CA . LYS A 1 82 ? 7.407 19.544 28.065 1.00 16.20 210 LYS A CA 1
ATOM 596 C C . LYS A 1 82 ? 6.999 18.968 26.750 1.00 15.69 210 LYS A C 1
ATOM 597 O O . LYS A 1 82 ? 6.300 17.971 26.692 1.00 17.11 210 LYS A O 1
ATOM 603 N N . VAL A 1 83 ? 7.398 19.644 25.694 1.00 14.59 211 VAL A N 1
ATOM 604 C CA . VAL A 1 83 ? 7.355 19.110 24.363 1.00 14.72 211 VAL A CA 1
ATOM 605 C C . VAL A 1 83 ? 8.773 18.804 23.988 1.00 14.24 211 VAL A C 1
ATOM 606 O O . VAL A 1 83 ? 9.655 19.649 24.059 1.00 13.78 211 VAL A O 1
ATOM 610 N N . TYR A 1 84 ? 8.987 17.579 23.587 1.00 15.09 212 TYR A N 1
ATOM 611 C CA . TYR A 1 84 ? 10.312 17.126 23.133 1.00 15.57 212 TYR A CA 1
ATOM 612 C C . TYR A 1 84 ? 10.279 16.342 21.800 1.00 15.41 212 TYR A C 1
ATOM 613 O O . TYR A 1 84 ? 9.257 15.811 21.355 1.00 14.05 212 TYR A O 1
ATOM 622 N N . MET A 1 85 ? 11.456 16.247 21.214 1.00 15.83 213 MET A N 1
ATOM 623 C CA . MET A 1 85 ? 11.623 15.614 19.938 1.00 18.99 213 MET A CA 1
ATOM 624 C C . MET A 1 85 ? 12.655 14.502 19.953 1.00 17.64 213 MET A C 1
ATOM 625 O O . MET A 1 85 ? 13.608 14.566 20.763 1.00 16.98 213 MET A O 1
ATOM 630 N N . ARG A 1 86 ? 12.419 13.459 19.124 1.00 16.84 214 ARG A N 1
ATOM 631 C CA . ARG A 1 86 ? 13.412 12.398 18.916 1.00 16.59 214 ARG A CA 1
ATOM 632 C C . ARG A 1 86 ? 13.598 12.229 17.458 1.00 16.12 214 ARG A C 1
ATOM 633 O O . ARG A 1 86 ? 12.658 12.172 16.765 1.00 15.19 214 ARG A O 1
ATOM 641 N N . ASN A 1 87 ? 14.835 12.127 17.029 1.00 14.98 215 ASN A N 1
ATOM 642 C CA . ASN A 1 87 ? 15.191 11.758 15.690 1.00 17.56 215 ASN A CA 1
ATOM 643 C C . ASN A 1 87 ? 16.619 11.156 15.722 1.00 17.48 215 ASN A C 1
ATOM 644 O O . ASN A 1 87 ? 17.215 10.944 16.779 1.00 15.53 215 ASN A O 1
ATOM 649 N N . SER A 1 88 ? 17.180 10.908 14.566 1.00 21.68 216 SER A N 1
ATOM 650 C CA . SER A 1 88 ? 18.381 10.097 14.557 1.00 23.28 216 SER A CA 1
ATOM 651 C C . SER A 1 88 ? 19.498 10.999 14.989 1.00 25.45 216 SER A C 1
ATOM 652 O O . SER A 1 88 ? 20.455 10.483 15.543 1.00 27.46 216 SER A O 1
ATOM 655 N N . LYS A 1 89 ? 19.368 12.324 14.837 1.00 23.51 217 LYS A N 1
ATOM 656 C CA . LYS A 1 89 ? 20.368 13.240 15.440 1.00 27.93 217 LYS A CA 1
ATOM 657 C C . LYS A 1 89 ? 20.281 13.356 16.961 1.00 24.03 217 LYS A C 1
ATOM 658 O O . LYS A 1 89 ? 21.245 13.603 17.589 1.00 24.86 217 LYS A O 1
ATOM 664 N N . TYR A 1 90 ? 19.097 13.217 17.542 1.00 24.85 218 TYR A N 1
ATOM 665 C CA . TYR A 1 90 ? 18.868 13.372 18.985 1.00 22.99 218 TYR A CA 1
ATOM 666 C C . TYR A 1 90 ? 18.118 12.169 19.451 1.00 22.28 218 TYR A C 1
ATOM 667 O O . TYR A 1 90 ? 16.970 12.264 19.832 1.00 20.05 218 TYR A O 1
ATOM 676 N N . PRO A 1 91 ? 18.760 11.005 19.418 1.00 24.24 219 PRO A N 1
ATOM 677 C CA . PRO A 1 91 ? 18.060 9.783 19.843 1.00 23.76 219 PRO A CA 1
ATOM 678 C C . PRO A 1 91 ? 17.823 9.792 21.367 1.00 25.60 219 PRO A C 1
ATOM 679 O O . PRO A 1 91 ? 17.000 9.090 21.875 1.00 27.88 219 PRO A O 1
ATOM 683 N N . GLN A 1 92 ? 18.562 10.642 22.026 1.00 26.34 220 GLN A N 1
ATOM 684 C CA . GLN A 1 92 ? 18.499 11.026 23.428 1.00 31.00 220 GLN A CA 1
ATOM 685 C C . GLN A 1 92 ? 17.314 11.960 23.884 1.00 29.21 220 GLN A C 1
ATOM 686 O O . GLN A 1 92 ? 17.116 12.184 25.092 1.00 30.47 220 GLN A O 1
ATOM 692 N N . ASP A 1 93 ? 16.567 12.517 22.942 1.00 25.15 221 ASP A N 1
ATOM 693 C CA . ASP A 1 93 ? 15.503 13.543 23.166 1.00 23.15 221 ASP A CA 1
ATOM 694 C C . ASP A 1 93 ? 16.144 14.942 23.151 1.00 21.79 221 ASP A C 1
ATOM 695 O O . ASP A 1 93 ? 17.240 15.154 23.663 1.00 21.51 221 ASP A O 1
ATOM 700 N N . LEU A 1 94 ? 15.443 15.868 22.539 1.00 19.27 222 LEU A N 1
ATOM 701 C CA . LEU A 1 94 ? 15.746 17.268 22.573 1.00 18.47 222 LEU A CA 1
ATOM 702 C C . LEU A 1 94 ? 14.506 17.955 23.099 1.00 18.93 222 LEU A C 1
ATOM 703 O O . LEU A 1 94 ? 13.451 17.898 22.459 1.00 18.32 222 LEU A O 1
ATOM 708 N N . VAL A 1 95 ? 14.627 18.638 24.228 1.00 17.76 223 VAL A N 1
ATOM 709 C CA . VAL A 1 95 ? 13.534 19.420 24.749 1.00 18.49 223 VAL A CA 1
ATOM 710 C C . VAL A 1 95 ? 13.356 20.652 23.893 1.00 16.69 223 VAL A C 1
ATOM 711 O O . VAL A 1 95 ? 14.255 21.437 23.802 1.00 16.64 223 VAL A O 1
ATOM 715 N N . MET A 1 96 ? 12.162 20.826 23.335 1.00 16.73 224 MET A N 1
ATOM 716 C CA . MET A 1 96 ? 11.821 22.008 22.555 1.00 16.90 224 MET A CA 1
ATOM 717 C C . MET A 1 96 ? 11.225 23.174 23.328 1.00 15.90 224 MET A C 1
ATOM 718 O O . MET A 1 96 ? 11.564 24.336 23.118 1.00 13.29 224 MET A O 1
ATOM 723 N N . MET A 1 97 ? 10.253 22.851 24.162 1.00 14.96 225 MET A N 1
ATOM 724 C CA . MET A 1 97 ? 9.610 23.820 25.047 1.00 14.99 225 MET A CA 1
ATOM 725 C C . MET A 1 97 ? 9.364 23.165 26.369 1.00 14.20 225 MET A C 1
ATOM 726 O O . MET A 1 97 ? 8.967 22.042 26.392 1.00 13.87 225 MET A O 1
ATOM 731 N N . GLU A 1 98 ? 9.558 23.862 27.459 1.00 14.81 226 GLU A N 1
ATOM 732 C CA . GLU A 1 98 ? 9.257 23.357 28.784 1.00 17.72 226 GLU A CA 1
ATOM 733 C C . GLU A 1 98 ? 8.842 24.431 29.745 1.00 16.81 226 GLU A C 1
ATOM 734 O O . GLU A 1 98 ? 9.363 25.570 29.676 1.00 14.87 226 GLU A O 1
ATOM 740 N N . GLY A 1 99 ? 7.922 24.072 30.661 1.00 16.61 227 GLY A N 1
ATOM 741 C CA . GLY A 1 99 ? 7.555 24.961 31.791 1.00 16.91 227 GLY A CA 1
ATOM 742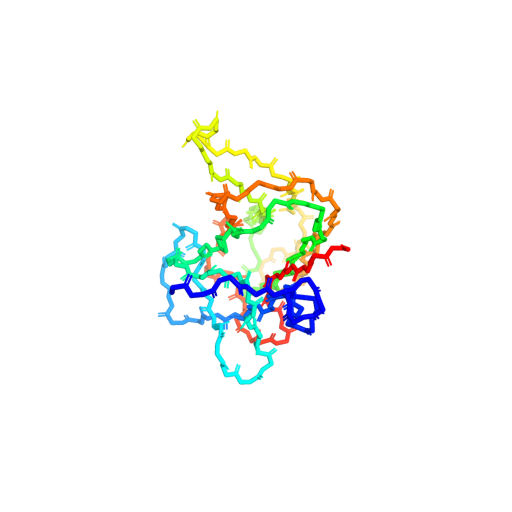 C C . GLY A 1 99 ? 7.418 24.168 33.072 1.00 18.21 227 GLY A C 1
ATOM 743 O O . GLY A 1 99 ? 7.177 22.989 33.014 1.00 17.93 227 GLY A O 1
ATOM 744 N N . LYS A 1 100 ? 7.536 24.824 34.221 1.00 19.07 228 LYS A N 1
ATOM 745 C CA . LYS A 1 100 ? 7.497 24.117 35.498 1.00 20.19 228 LYS A CA 1
ATOM 746 C C . LYS A 1 100 ? 6.813 24.992 36.527 1.00 19.62 228 LYS A C 1
ATOM 747 O O . LYS A 1 100 ? 7.037 26.239 36.536 1.00 20.93 228 LYS A O 1
ATOM 753 N N . MET A 1 101 ? 5.996 24.358 37.377 1.00 16.73 229 MET A N 1
ATOM 754 C CA . MET A 1 101 ? 5.341 25.035 38.437 1.00 16.79 229 MET A CA 1
ATOM 755 C C . MET A 1 101 ? 5.821 24.455 39.743 1.00 16.30 229 MET A C 1
ATOM 756 O O . MET A 1 101 ? 5.739 23.244 39.951 1.00 15.31 229 MET A O 1
ATOM 761 N N . MET A 1 102 ? 6.333 25.328 40.570 1.00 17.20 230 MET A N 1
ATOM 762 C CA . MET A 1 102 ? 6.632 25.050 41.949 1.00 18.74 230 MET A CA 1
ATOM 763 C C . MET A 1 102 ? 6.128 26.179 42.808 1.00 16.65 230 MET A C 1
ATOM 764 O O . MET A 1 102 ? 6.175 27.359 42.420 1.00 16.36 230 MET A O 1
ATOM 769 N N . SER A 1 103 ? 5.651 25.793 43.995 1.00 17.93 231 SER A N 1
ATOM 770 C CA . SER A 1 103 ? 5.108 26.684 45.013 1.00 16.72 231 SER A CA 1
ATOM 771 C C . SER A 1 103 ? 3.890 27.430 44.481 1.00 17.27 231 SER A C 1
ATOM 772 O O . SER A 1 103 ? 3.858 28.685 44.455 1.00 18.49 231 SER A O 1
ATOM 775 N N . TYR A 1 104 ? 2.920 26.622 44.026 1.00 16.60 232 TYR A N 1
ATOM 776 C CA . TYR A 1 104 ? 1.809 27.098 43.146 1.00 17.24 232 TYR A CA 1
ATOM 777 C C . TYR A 1 104 ? 0.389 26.997 43.789 1.00 18.52 232 TYR A C 1
ATOM 778 O O . TYR A 1 104 ? -0.580 27.514 43.225 1.00 16.83 232 TYR A O 1
ATOM 787 N N . CYS A 1 105 ? 0.274 26.317 44.936 1.00 19.28 233 CYS A N 1
ATOM 788 C CA . CYS A 1 105 ? -1.043 26.177 45.569 1.00 20.86 233 CYS A CA 1
ATOM 789 C C . CYS A 1 105 ? -0.893 26.235 47.115 1.00 21.88 233 CYS A C 1
ATOM 790 O O . CYS A 1 105 ? 0.214 26.082 47.652 1.00 20.83 233 CYS A O 1
ATOM 793 N N . THR A 1 106 ? -1.991 26.482 47.823 1.00 22.73 234 THR A N 1
ATOM 794 C CA . THR A 1 106 ? -1.989 26.366 49.302 1.00 22.33 234 THR A CA 1
ATOM 795 C C . THR A 1 106 ? -2.230 24.940 49.736 1.00 24.10 234 THR A C 1
ATOM 796 O O . THR A 1 106 ? -3.250 24.332 49.385 1.00 20.47 234 THR A O 1
ATOM 800 N N . THR A 1 107 ? -1.335 24.436 50.588 1.00 25.27 235 THR A N 1
ATOM 801 C CA . THR A 1 107 ? -1.353 23.040 51.087 1.00 26.17 235 THR A CA 1
ATOM 802 C C . THR A 1 107 ? -2.736 22.598 51.552 1.00 25.73 235 THR A C 1
ATOM 803 O O . THR A 1 107 ? -3.395 23.362 52.241 1.00 25.11 235 THR A O 1
ATOM 807 N N . GLY A 1 108 ? -3.144 21.394 51.164 1.00 23.70 236 GLY A N 1
ATOM 808 C CA . GLY A 1 108 ? -4.471 20.868 51.491 1.00 27.37 236 GLY A CA 1
ATOM 809 C C . GLY A 1 108 ? -5.689 21.236 50.658 1.00 25.80 236 GLY A C 1
ATOM 810 O O . GLY A 1 108 ? -6.691 20.532 50.657 1.00 27.43 236 GLY A O 1
ATOM 811 N N . GLN A 1 109 ? -5.589 22.322 49.915 1.00 29.52 237 GLN A N 1
ATOM 812 C CA . GLN A 1 109 ? -6.700 22.823 49.118 1.00 29.87 237 GLN A CA 1
ATOM 813 C C . GLN A 1 109 ? -6.814 22.086 47.736 1.00 27.14 237 GLN A C 1
ATOM 814 O O . GLN A 1 109 ? -5.824 21.644 47.153 1.00 24.79 237 GLN A O 1
ATOM 820 N N . MET A 1 110 ? -8.048 21.923 47.281 1.00 24.16 238 MET A N 1
ATOM 821 C CA . MET A 1 110 ? -8.349 21.566 45.926 1.00 24.93 238 MET A CA 1
ATOM 822 C C . MET A 1 110 ? -7.790 22.655 45.024 1.00 22.71 238 MET A C 1
ATOM 823 O O . MET A 1 110 ? -7.836 23.864 45.382 1.00 24.57 238 MET A O 1
ATOM 828 N N . TRP A 1 111 ? -7.179 22.272 43.901 1.00 18.64 239 TRP A N 1
ATOM 829 C CA . TRP A 1 111 ? -6.447 23.261 43.120 1.00 17.00 239 TRP A CA 1
ATOM 830 C C . TRP A 1 111 ? -6.500 22.894 41.649 1.00 15.62 239 TRP A C 1
ATOM 831 O O . TRP A 1 111 ? -6.803 21.757 41.303 1.00 14.89 239 TRP A O 1
ATOM 842 N N . ALA A 1 112 ? -6.147 23.870 40.835 1.00 14.79 240 ALA A N 1
ATOM 843 C CA . ALA A 1 112 ? -6.098 23.726 39.368 1.00 15.28 240 ALA A CA 1
ATOM 844 C C . ALA A 1 112 ? -5.287 24.875 38.771 1.00 14.66 240 ALA A C 1
ATOM 845 O O . ALA A 1 112 ? -5.310 26.014 39.299 1.00 14.51 240 ALA A O 1
ATOM 847 N N . ARG A 1 113 ? -4.529 24.539 37.708 1.00 15.11 241 ARG A N 1
ATOM 848 C CA . ARG A 1 113 ? -3.661 25.504 36.994 1.00 14.10 241 ARG A CA 1
ATOM 849 C C . ARG A 1 113 ? -3.279 24.889 35.694 1.00 13.19 241 ARG A C 1
ATOM 850 O O . ARG A 1 113 ? -3.055 23.679 35.597 1.00 13.99 241 ARG A O 1
ATOM 858 N N . SER A 1 114 ? -3.139 25.725 34.702 1.00 13.71 242 SER A N 1
ATOM 859 C CA . SER A 1 114 ? -2.801 25.238 33.345 1.00 13.79 242 SER A CA 1
ATOM 860 C C . SER A 1 114 ? -1.434 25.742 32.956 1.00 13.59 242 SER A C 1
ATOM 861 O O . SER A 1 114 ? -0.996 26.736 33.452 1.00 13.62 242 SER A O 1
ATOM 864 N N . SER A 1 115 ? -0.805 25.035 32.009 1.00 14.50 243 SER A N 1
ATOM 865 C CA . SER A 1 115 ? 0.444 25.438 31.419 1.00 13.24 243 SER A CA 1
ATOM 866 C C . SER A 1 115 ? 0.252 25.410 29.845 1.00 13.36 243 SER A C 1
ATOM 867 O O . SER A 1 115 ? -0.301 24.433 29.287 1.00 12.99 243 SER A O 1
ATOM 870 N N . TYR A 1 116 ? 0.788 26.424 29.182 1.00 11.01 244 TYR A N 1
ATOM 871 C CA . TYR A 1 116 ? 0.692 26.584 27.733 1.00 11.43 244 TYR A CA 1
ATOM 872 C C . TYR A 1 116 ? 2.097 26.757 27.101 1.00 11.93 244 TYR A C 1
ATOM 873 O O . TYR A 1 116 ? 2.937 27.540 27.565 1.00 12.18 244 TYR A O 1
ATOM 882 N N . LEU A 1 117 ? 2.328 26.043 26.022 1.00 11.25 245 LEU A N 1
ATOM 883 C CA . LEU A 1 117 ? 3.561 26.118 25.353 1.00 12.08 245 LEU A CA 1
ATOM 884 C C . LEU A 1 117 ? 3.219 26.250 23.856 1.00 11.79 245 LEU A C 1
ATOM 885 O O . LEU A 1 117 ? 2.355 25.546 23.330 1.00 11.64 245 LEU A O 1
ATOM 890 N N . GLY A 1 118 ? 3.888 27.166 23.189 1.00 11.12 246 GLY A N 1
ATOM 891 C CA . GLY A 1 118 ? 3.771 27.237 21.747 1.00 12.04 246 GLY A CA 1
ATOM 892 C C . GLY A 1 118 ? 4.897 27.995 21.096 1.00 11.46 246 GLY A C 1
ATOM 893 O O . GLY A 1 118 ? 5.280 29.007 21.595 1.00 11.84 246 GLY A O 1
ATOM 894 N N . ALA A 1 119 ? 5.380 27.502 19.957 1.00 12.03 247 ALA A N 1
ATOM 895 C CA . ALA A 1 119 ? 6.501 28.143 19.238 1.00 11.53 247 ALA A CA 1
ATOM 896 C C . ALA A 1 119 ? 6.679 27.557 17.821 1.00 12.02 247 ALA A C 1
ATOM 897 O O . ALA A 1 119 ? 6.123 26.501 17.491 1.00 11.73 247 ALA A O 1
ATOM 899 N N . VAL A 1 120 ? 7.472 28.289 17.032 1.00 12.81 248 VAL A N 1
ATOM 900 C CA . VAL A 1 120 ? 7.851 27.897 15.679 1.00 13.95 248 VAL A CA 1
ATOM 901 C C . VAL A 1 120 ? 9.133 27.114 15.710 1.00 13.61 248 VAL A C 1
ATOM 902 O O . VAL A 1 120 ? 10.106 27.537 16.355 1.00 13.45 248 VAL A O 1
ATOM 906 N N . PHE A 1 121 ? 9.083 25.974 15.036 1.00 14.47 249 PHE A N 1
ATOM 907 C CA . PHE A 1 121 ? 10.211 25.126 14.799 1.00 16.66 249 PHE A CA 1
ATOM 908 C C . PHE A 1 121 ? 10.394 24.665 13.319 1.00 18.14 249 PHE A C 1
ATOM 909 O O . PHE A 1 121 ? 9.441 24.410 12.585 1.00 15.58 249 PHE A O 1
ATOM 917 N N . ASN A 1 122 ? 11.669 24.521 12.943 1.00 18.88 250 ASN A N 1
ATOM 918 C CA . ASN A 1 122 ? 11.999 23.883 11.705 1.00 22.53 250 ASN A CA 1
ATOM 919 C C . ASN A 1 122 ? 12.164 22.382 11.953 1.00 20.63 250 ASN A C 1
ATOM 920 O O . ASN A 1 122 ? 13.090 21.961 12.606 1.00 22.91 250 ASN A O 1
ATOM 925 N N . LEU A 1 123 ? 11.259 21.600 11.428 1.00 18.25 251 LEU A N 1
ATOM 926 C CA . LEU A 1 123 ? 11.224 20.181 11.675 1.00 18.54 251 LEU A CA 1
ATOM 927 C C . LEU A 1 123 ? 11.550 19.470 10.369 1.00 19.96 251 LEU A C 1
ATOM 928 O O . LEU A 1 123 ? 11.386 20.002 9.282 1.00 18.09 251 LEU A O 1
ATOM 933 N N . THR A 1 124 ? 12.030 18.249 10.532 1.00 21.55 252 THR A N 1
ATOM 934 C CA . THR A 1 124 ? 12.448 17.399 9.442 1.00 21.67 252 THR A CA 1
ATOM 935 C C . THR A 1 124 ? 11.615 16.164 9.434 1.00 22.22 252 THR A C 1
ATOM 936 O O . THR A 1 124 ? 11.227 15.635 10.461 1.00 17.45 252 THR A O 1
ATOM 940 N N . SER A 1 125 ? 11.356 15.692 8.211 1.00 22.23 253 SER A N 1
ATOM 941 C CA . SER A 1 125 ? 10.717 14.433 7.989 1.00 21.92 253 SER A CA 1
ATOM 942 C C . SER A 1 125 ? 11.298 13.337 8.899 1.00 20.54 253 SER A C 1
ATOM 943 O O . SER A 1 125 ? 12.539 13.183 9.028 1.00 19.08 253 SER A O 1
ATOM 946 N N . ALA A 1 126 ? 10.396 12.554 9.480 1.00 20.24 254 ALA A N 1
ATOM 947 C CA . ALA A 1 126 ? 10.698 11.529 10.503 1.00 21.56 254 ALA A CA 1
ATOM 948 C C . ALA A 1 126 ? 11.059 12.017 11.901 1.00 20.60 254 ALA A C 1
ATOM 949 O O . ALA A 1 126 ? 11.405 11.192 12.758 1.00 24.02 254 ALA A O 1
ATOM 951 N N . ASP A 1 127 ? 10.986 13.314 12.172 1.00 19.49 255 ASP A N 1
ATOM 952 C CA . ASP A 1 127 ? 11.093 13.821 13.550 1.00 18.53 255 ASP A CA 1
ATOM 953 C C . ASP A 1 127 ? 9.865 13.297 14.313 1.00 16.68 255 ASP A C 1
ATOM 954 O O . ASP A 1 127 ? 8.739 13.188 13.735 1.00 17.68 255 ASP A O 1
ATOM 959 N N . HIS A 1 128 ? 10.079 12.932 15.557 1.00 15.11 256 HIS A N 1
ATOM 960 C CA . HIS A 1 128 ? 8.997 12.528 16.410 1.00 17.81 256 HIS A CA 1
ATOM 961 C C . HIS A 1 128 ? 8.853 13.496 17.561 1.00 16.23 256 HIS A C 1
ATOM 962 O O . HIS A 1 128 ? 9.826 13.746 18.226 1.00 15.86 256 HIS A O 1
ATOM 969 N N . LEU A 1 129 ? 7.630 13.971 17.804 1.00 16.16 257 LEU A N 1
ATOM 970 C CA . LEU A 1 129 ? 7.347 14.956 18.832 1.00 17.13 257 LEU A CA 1
ATOM 971 C C . LEU A 1 129 ? 6.397 14.358 19.861 1.00 16.55 257 LEU A C 1
ATOM 972 O O . LEU A 1 129 ? 5.404 13.711 19.517 1.00 13.11 257 LEU A O 1
ATOM 977 N N . TYR A 1 130 ? 6.725 14.633 21.134 1.00 16.21 258 TYR A N 1
ATOM 978 C CA . TYR A 1 130 ? 6.003 14.079 22.290 1.00 15.78 258 TYR A CA 1
ATOM 979 C C . TYR A 1 130 ? 5.804 15.089 23.372 1.00 14.55 258 TYR A C 1
ATOM 980 O O . TYR A 1 130 ? 6.474 16.100 23.411 1.00 14.79 258 TYR A O 1
ATOM 989 N N . VAL A 1 131 ? 4.856 14.761 24.231 1.00 13.80 259 VAL A N 1
ATOM 990 C CA . VAL A 1 131 ? 4.566 15.514 25.410 1.00 14.37 259 VAL A CA 1
ATOM 991 C C . VAL A 1 131 ? 4.804 14.680 26.684 1.00 15.15 259 VAL A C 1
ATOM 992 O O . VAL A 1 131 ? 4.312 13.552 26.851 1.00 13.26 259 VAL A O 1
ATOM 996 N N . ASN A 1 132 ? 5.490 15.315 27.615 1.00 16.01 260 ASN A N 1
ATOM 997 C CA . ASN A 1 132 ? 5.769 14.726 28.889 1.00 19.87 260 ASN A CA 1
ATOM 998 C C . ASN A 1 132 ? 5.173 15.620 29.950 1.00 19.05 260 ASN A C 1
ATOM 999 O O . ASN A 1 132 ? 5.187 16.815 29.802 1.00 15.39 260 ASN A O 1
ATOM 1004 N N . VAL A 1 133 ? 4.785 15.042 31.086 1.00 18.44 261 VAL A N 1
ATOM 1005 C CA . VAL A 1 133 ? 4.491 15.815 32.312 1.00 20.97 261 VAL A CA 1
ATOM 1006 C C . VAL A 1 133 ? 5.007 15.045 33.436 1.00 22.69 261 VAL A C 1
ATOM 1007 O O . VAL A 1 133 ? 5.192 13.833 33.333 1.00 19.73 261 VAL A O 1
ATOM 1011 N N . SER A 1 134 ? 5.192 15.746 34.534 1.0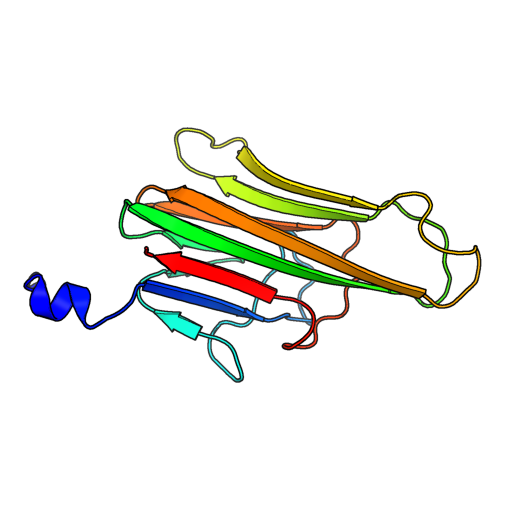0 23.88 262 SER A N 1
ATOM 1012 C CA . SER A 1 134 ? 5.716 15.143 35.745 1.00 25.28 262 SER A CA 1
ATOM 1013 C C . SER A 1 134 ? 4.757 14.245 36.496 1.00 26.51 262 SER A C 1
ATOM 1014 O O . SER A 1 134 ? 5.190 13.303 37.131 1.00 27.66 262 SER A O 1
ATOM 1017 N N . GLU A 1 135 ? 3.487 14.565 36.518 1.00 27.12 263 GLU A N 1
ATOM 1018 C CA . GLU A 1 135 ? 2.533 13.814 37.339 1.00 27.43 263 GLU A CA 1
ATOM 1019 C C . GLU A 1 135 ? 1.256 13.554 36.618 1.00 26.84 263 GLU A C 1
ATOM 1020 O O . GLU A 1 135 ? 0.329 14.390 36.573 1.00 25.70 263 GLU A O 1
ATOM 1026 N N . LEU A 1 136 ? 1.185 12.377 36.039 1.00 23.88 264 LEU A N 1
ATOM 1027 C CA . LEU A 1 136 ? 0.034 12.003 35.225 1.00 24.73 264 LEU A CA 1
ATOM 1028 C C . LEU A 1 136 ? -1.306 12.083 35.952 1.00 23.01 264 LEU A C 1
ATOM 1029 O O . LEU A 1 136 ? -2.336 12.476 35.365 1.00 20.99 264 LEU A O 1
ATOM 1034 N N . SER A 1 137 ? -1.287 11.785 37.245 1.00 20.38 265 SER A N 1
ATOM 1035 C CA . SER A 1 137 ? -2.514 11.722 37.968 1.00 21.59 265 SER A CA 1
ATOM 1036 C C . SER A 1 137 ? -3.062 13.070 38.284 1.00 20.94 265 SER A C 1
ATOM 1037 O O . SER A 1 137 ? -4.188 13.160 38.744 1.00 21.51 265 SER A O 1
ATOM 1040 N N . LEU A 1 138 ? -2.263 14.118 38.057 1.00 19.19 266 LEU A N 1
ATOM 1041 C CA . LEU A 1 138 ? -2.679 15.429 38.337 1.00 19.57 266 LEU A CA 1
ATOM 1042 C C . LEU A 1 138 ? -3.071 16.197 37.054 1.00 20.41 266 LEU A C 1
ATOM 1043 O O . LEU A 1 138 ? -3.112 17.436 37.081 1.00 22.35 266 LEU A O 1
ATOM 1048 N N . VAL A 1 139 ? -3.349 15.456 35.979 1.00 19.11 267 VAL A N 1
ATOM 1049 C CA . VAL A 1 139 ? -3.805 15.988 34.711 1.00 18.54 267 VAL A CA 1
ATOM 1050 C C . VAL A 1 139 ? -5.290 15.648 34.488 1.00 17.93 267 VAL A C 1
ATOM 1051 O O . VAL A 1 139 ? -5.688 14.513 34.646 1.00 14.57 267 VAL A O 1
ATOM 1055 N N . ASN A 1 140 ? -6.076 16.677 34.131 1.00 15.87 268 ASN A N 1
ATOM 1056 C CA . ASN A 1 140 ? -7.419 16.480 33.647 1.00 18.41 268 ASN A CA 1
ATOM 1057 C C . ASN A 1 140 ? -7.462 16.383 32.094 1.00 19.14 268 ASN A C 1
ATOM 1058 O O . ASN A 1 140 ? -6.873 17.215 31.399 1.00 21.40 268 ASN A O 1
ATOM 1063 N N . PHE A 1 141 ? -8.126 15.350 31.573 1.00 18.53 269 PHE A N 1
ATOM 1064 C CA . PHE A 1 141 ? -8.004 14.956 30.179 1.00 20.16 269 PHE A CA 1
ATOM 1065 C C . PHE A 1 141 ? -9.167 15.318 29.305 1.00 21.34 269 PHE A C 1
ATOM 1066 O O . PHE A 1 141 ? -9.318 14.749 28.222 1.00 28.06 269 PHE A O 1
ATOM 1074 N N . GLU A 1 142 ? -9.920 16.331 29.651 1.00 20.10 270 GLU A N 1
ATOM 1075 C CA . GLU A 1 142 ? -11.051 16.715 28.807 1.00 21.69 270 GLU A CA 1
ATOM 1076 C C . GLU A 1 142 ? -10.480 17.270 27.495 1.00 18.69 270 GLU A C 1
ATOM 1077 O O . GLU A 1 142 ? -9.392 17.851 27.487 1.00 14.72 270 GLU A O 1
ATOM 1083 N N . GLU A 1 143 ? -11.183 17.088 26.384 1.00 15.80 271 GLU A N 1
ATOM 1084 C CA . GLU A 1 143 ? -10.649 17.538 25.100 1.00 17.49 271 GLU A CA 1
ATOM 1085 C C . GLU A 1 143 ? -10.341 19.032 25.017 1.00 15.98 271 GLU A C 1
ATOM 1086 O O . GLU A 1 143 ? -9.463 19.431 24.277 1.00 17.42 271 GLU A O 1
ATOM 1092 N N . SER A 1 144 ? -11.091 19.831 25.763 1.00 15.51 272 SER A N 1
ATOM 1093 C CA . SER A 1 144 ? -10.916 21.287 25.783 1.00 15.62 272 SER A CA 1
ATOM 1094 C C . SER A 1 144 ? -9.789 21.746 26.734 1.00 15.69 272 SER A C 1
ATOM 1095 O O . SER A 1 144 ? -9.361 22.910 26.666 1.00 15.60 272 SER A O 1
ATOM 1098 N N . GLN A 1 145 ? -9.247 20.846 27.550 1.00 15.33 273 GLN A N 1
ATOM 1099 C CA . GLN A 1 145 ? -8.348 21.228 28.643 1.00 14.08 273 GLN A CA 1
ATOM 1100 C C . GLN A 1 145 ? -6.913 20.852 28.441 1.00 14.03 273 GLN A C 1
ATOM 1101 O O . GLN A 1 145 ? -5.978 21.575 28.801 1.00 12.12 273 GLN A O 1
ATOM 1107 N N . THR A 1 146 ? -6.715 19.695 27.838 1.00 14.18 274 THR A N 1
ATOM 1108 C CA . THR A 1 146 ? -5.393 19.170 27.646 1.00 13.34 274 THR A CA 1
ATOM 1109 C C . THR A 1 146 ? -5.248 18.688 26.204 1.00 13.19 274 THR A C 1
ATOM 1110 O O . THR A 1 146 ? -6.055 17.893 25.709 1.00 12.16 274 THR A O 1
ATOM 1114 N N . PHE A 1 147 ? -4.233 19.205 25.535 1.00 11.84 275 PHE A N 1
ATOM 1115 C CA . PHE A 1 147 ? -4.117 19.091 24.111 1.00 11.83 275 PHE A CA 1
ATOM 1116 C C . PHE A 1 147 ? -2.710 19.317 23.584 1.00 11.89 275 PHE A C 1
ATOM 1117 O O . PHE A 1 147 ? -1.858 19.911 24.253 1.00 13.22 275 PHE A O 1
ATOM 1125 N N . PHE A 1 148 ? -2.478 18.856 22.365 1.00 12.32 276 PHE A N 1
ATOM 1126 C CA . PHE A 1 148 ? -1.179 18.868 21.721 1.00 11.74 276 PHE A CA 1
ATOM 1127 C C . PHE A 1 148 ? -1.410 18.993 20.220 1.00 11.72 276 PHE A C 1
ATOM 1128 O O . PHE A 1 148 ? -2.108 18.179 19.613 1.00 12.95 276 PHE A O 1
ATOM 1136 N N . GLY A 1 149 ? -0.768 19.973 19.596 1.00 11.70 277 GLY A N 1
ATOM 1137 C CA . GLY A 1 149 ? -0.968 20.181 18.145 1.00 11.70 277 GLY A CA 1
ATOM 1138 C C . GLY A 1 149 ? 0.106 20.861 17.411 1.00 11.28 277 GLY A C 1
ATOM 1139 O O . GLY A 1 149 ? 1.066 21.328 18.004 1.00 11.55 277 GLY A O 1
ATOM 1140 N N . LEU A 1 150 ? -0.031 20.880 16.100 1.00 11.94 278 LEU A N 1
ATOM 1141 C CA . LEU A 1 150 ? 0.859 21.646 15.296 1.00 13.05 278 LEU A CA 1
ATOM 1142 C C . LEU A 1 150 ? 0.246 21.954 13.920 1.00 14.15 278 LEU A C 1
ATOM 1143 O O . LEU A 1 150 ? -0.783 21.396 13.551 1.00 15.17 278 LEU A O 1
ATOM 1148 N N . TYR A 1 151 ? 0.884 22.815 13.153 1.00 13.59 279 TYR A N 1
ATOM 1149 C CA . TYR A 1 151 ? 0.523 23.024 11.759 1.00 16.13 279 TYR A CA 1
ATOM 1150 C C . TYR A 1 151 ? 1.721 23.511 10.998 1.00 17.27 279 TYR A C 1
ATOM 1151 O O . TYR A 1 151 ? 2.595 24.213 11.583 1.00 16.16 279 TYR A O 1
ATOM 1160 N N . LYS A 1 152 ? 1.771 23.133 9.707 1.00 17.99 280 LYS A N 1
ATOM 1161 C CA . LYS A 1 152 ? 2.807 23.602 8.784 1.00 19.96 280 LYS A CA 1
ATOM 1162 C C . LYS A 1 152 ? 2.605 25.017 8.291 1.00 19.66 280 LYS A C 1
ATOM 1163 O O . LYS A 1 152 ? 1.581 25.308 7.776 1.00 22.03 280 LYS A O 1
ATOM 1169 N N . LEU A 1 153 ? 3.624 25.857 8.364 1.00 20.97 281 LEU A N 1
ATOM 1170 C CA . LEU A 1 153 ? 3.532 27.264 7.984 1.00 21.97 281 LEU A CA 1
ATOM 1171 C C . LEU A 1 153 ? 3.532 27.528 6.480 1.00 25.15 281 LEU A C 1
ATOM 1172 O O . LEU A 1 153 ? 4.147 26.770 5.777 1.00 29.51 281 LEU A O 1
#